Protein AF-A0A7Z2K5M5-F1 (afdb_monomer_lite)

pLDDT: mean 92.26, std 5.23, range [60.91, 98.12]

Secondary structure (DSSP, 8-state):
-TTHHHHHHHHHHHHHHHHTTTSHHHHHHHHHHHHHHHHHT-SSSHHHHHHHHHHHHHHHHHHS-SHHHHHHHHHHHHHHHHHHHH-

Structure (mmCIF, N/CA/C/O backbone):
data_AF-A0A7Z2K5M5-F1
#
_entry.id   AF-A0A7Z2K5M5-F1
#
loop_
_atom_site.group_PDB
_atom_site.id
_atom_site.type_symbol
_atom_site.label_atom_id
_atom_site.label_alt_id
_atom_site.label_comp_id
_atom_site.label_asym_id
_atom_site.label_entity_id
_atom_site.label_seq_id
_atom_site.pdbx_PDB_ins_code
_atom_site.Cartn_x
_atom_site.Cartn_y
_atom_site.Cartn_z
_atom_site.occupancy
_atom_site.B_iso_or_equiv
_atom_site.auth_seq_id
_atom_site.auth_comp_id
_atom_site.auth_asym_id
_atom_site.auth_atom_id
_atom_site.pdbx_PDB_model_num
ATOM 1 N N . MET A 1 1 ? 10.214 -10.256 -7.008 1.00 60.91 1 MET A N 1
ATOM 2 C CA . MET A 1 1 ? 9.406 -11.432 -7.408 1.00 60.91 1 MET A CA 1
ATOM 3 C C . MET A 1 1 ? 8.039 -10.937 -7.858 1.00 60.91 1 MET A C 1
ATOM 5 O O . MET A 1 1 ? 7.343 -10.353 -7.043 1.00 60.91 1 MET A O 1
ATOM 9 N N . LEU A 1 2 ? 7.661 -11.134 -9.128 1.00 75.56 2 LEU A N 1
ATOM 10 C CA . LEU A 1 2 ? 6.487 -10.493 -9.757 1.00 75.56 2 LEU A CA 1
ATOM 11 C C . LEU A 1 2 ? 5.175 -10.637 -8.970 1.00 75.56 2 LEU A C 1
ATOM 13 O O . LEU A 1 2 ? 4.454 -9.659 -8.846 1.00 75.56 2 LEU A O 1
ATOM 17 N N . ILE A 1 3 ? 4.885 -11.822 -8.423 1.00 78.50 3 ILE A N 1
ATOM 18 C CA . ILE A 1 3 ? 3.633 -12.101 -7.691 1.00 78.50 3 ILE A CA 1
ATOM 19 C C . ILE A 1 3 ? 3.868 -12.151 -6.178 1.00 78.50 3 ILE A C 1
ATOM 21 O O . ILE A 1 3 ? 3.111 -11.570 -5.408 1.00 78.50 3 ILE A O 1
ATOM 25 N N . ILE A 1 4 ? 4.938 -12.822 -5.743 1.00 88.38 4 ILE A N 1
ATOM 26 C CA . ILE A 1 4 ? 5.200 -13.055 -4.315 1.00 88.38 4 ILE A CA 1
ATOM 27 C C . ILE A 1 4 ? 5.468 -11.738 -3.578 1.00 88.38 4 ILE A C 1
ATOM 29 O O . ILE A 1 4 ? 4.968 -11.557 -2.471 1.00 88.38 4 ILE A O 1
ATOM 33 N N . THR A 1 5 ? 6.214 -10.811 -4.192 1.00 89.19 5 THR A N 1
ATOM 34 C CA . THR A 1 5 ? 6.542 -9.524 -3.562 1.00 89.19 5 THR A CA 1
ATOM 35 C C . THR A 1 5 ? 5.274 -8.686 -3.320 1.00 89.19 5 THR A C 1
ATOM 37 O O . THR A 1 5 ? 5.017 -8.378 -2.158 1.00 89.19 5 THR A O 1
ATOM 40 N N . PRO A 1 6 ? 4.406 -8.430 -4.326 1.00 90.19 6 PRO A N 1
ATOM 41 C CA . PRO A 1 6 ? 3.139 -7.727 -4.101 1.00 90.19 6 PRO A CA 1
ATOM 42 C C . PRO A 1 6 ? 2.228 -8.350 -3.046 1.00 90.19 6 PRO A C 1
ATOM 44 O O . PRO A 1 6 ? 1.621 -7.631 -2.257 1.00 90.19 6 PRO A O 1
ATOM 47 N N . VAL A 1 7 ? 2.117 -9.684 -3.024 1.00 94.00 7 VAL A N 1
ATOM 48 C CA . VAL A 1 7 ? 1.275 -10.390 -2.046 1.00 94.00 7 VAL A CA 1
ATOM 49 C C . VAL A 1 7 ? 1.801 -10.178 -0.630 1.00 94.00 7 VAL A C 1
ATOM 51 O O . VAL A 1 7 ? 1.026 -9.857 0.271 1.00 94.00 7 VAL A O 1
ATOM 54 N N . PHE A 1 8 ? 3.111 -10.342 -0.434 1.00 95.19 8 PHE A N 1
ATOM 55 C CA . PHE A 1 8 ? 3.734 -10.170 0.873 1.00 95.19 8 PHE A CA 1
ATOM 56 C C . PHE A 1 8 ? 3.620 -8.726 1.370 1.00 95.19 8 PHE A C 1
ATOM 58 O O . PHE A 1 8 ? 3.242 -8.503 2.517 1.00 95.19 8 PHE A O 1
ATOM 65 N N . GLU A 1 9 ? 3.885 -7.745 0.508 1.00 94.75 9 GLU A N 1
ATOM 66 C CA . GLU A 1 9 ? 3.788 -6.330 0.864 1.00 94.75 9 GLU A CA 1
ATOM 67 C C . GLU A 1 9 ? 2.352 -5.931 1.216 1.00 94.75 9 GLU A C 1
ATOM 69 O O . GLU A 1 9 ? 2.116 -5.350 2.276 1.00 94.75 9 GLU A O 1
ATOM 74 N N . GLU A 1 10 ? 1.360 -6.306 0.405 1.00 94.50 10 GLU A N 1
ATOM 75 C CA . GLU A 1 10 ? -0.036 -5.993 0.724 1.00 94.50 10 GLU A CA 1
ATOM 76 C C . GLU A 1 10 ? -0.491 -6.662 2.031 1.00 94.50 10 GLU A C 1
ATOM 78 O O . GLU A 1 10 ? -1.169 -6.027 2.839 1.00 94.50 10 GLU A O 1
ATOM 83 N N . LEU A 1 11 ? -0.067 -7.895 2.322 1.00 95.25 11 LEU A N 1
ATOM 84 C CA . LEU A 1 11 ? -0.329 -8.508 3.630 1.00 95.25 11 LEU A CA 1
ATOM 85 C C . LEU A 1 11 ? 0.336 -7.724 4.768 1.00 95.25 11 LEU A C 1
ATOM 87 O O . LEU A 1 11 ? -0.329 -7.377 5.747 1.00 95.25 11 LEU A O 1
ATOM 91 N N . MET A 1 12 ? 1.623 -7.404 4.627 1.00 95.62 12 MET A N 1
ATOM 92 C CA . MET A 1 12 ? 2.416 -6.725 5.651 1.00 95.62 12 MET A CA 1
ATOM 93 C C . MET A 1 12 ? 1.871 -5.332 5.987 1.00 95.62 12 MET A C 1
ATOM 95 O O . MET A 1 12 ? 1.872 -4.944 7.153 1.00 95.62 12 MET A O 1
ATOM 99 N N . PHE A 1 13 ? 1.367 -4.590 4.998 1.00 95.12 13 PHE A N 1
ATOM 100 C CA . PHE A 1 13 ? 0.878 -3.227 5.206 1.00 95.12 13 PHE A CA 1
ATOM 101 C C . PHE A 1 13 ? -0.629 -3.144 5.485 1.00 95.12 13 PHE A C 1
ATOM 103 O O . PHE A 1 13 ? -1.051 -2.286 6.266 1.00 95.12 13 PHE A O 1
ATOM 110 N N . ARG A 1 14 ? -1.470 -4.012 4.902 1.00 94.50 14 ARG A N 1
ATOM 111 C CA . ARG A 1 14 ? -2.934 -3.932 5.087 1.00 94.50 14 ARG A CA 1
ATOM 112 C C . ARG A 1 14 ? -3.430 -4.652 6.331 1.00 94.50 14 ARG A C 1
ATOM 114 O O . ARG A 1 14 ? -4.379 -4.166 6.944 1.00 94.50 14 ARG A O 1
ATOM 121 N N . VAL A 1 15 ? -2.792 -5.747 6.753 1.00 90.50 15 VAL A N 1
ATOM 122 C CA . VAL A 1 15 ? -3.208 -6.458 7.975 1.00 90.50 15 VAL A CA 1
ATOM 123 C C . VAL A 1 15 ? -3.093 -5.553 9.213 1.00 90.50 15 VAL A C 1
ATOM 125 O O . VAL A 1 15 ? -4.096 -5.411 9.914 1.00 90.50 15 VAL A O 1
ATOM 128 N N . PRO A 1 16 ? -1.983 -4.832 9.468 1.00 91.50 16 PRO A N 1
ATOM 129 C CA . PRO A 1 16 ? -1.922 -3.885 10.584 1.00 91.50 16 PRO A CA 1
ATOM 130 C C . PRO A 1 16 ? -2.863 -2.689 10.412 1.00 91.50 16 PRO A C 1
ATOM 132 O O . PRO A 1 16 ? -3.464 -2.228 11.380 1.00 91.50 16 PRO A O 1
ATOM 135 N N . LEU A 1 17 ? -3.037 -2.198 9.178 1.00 92.00 17 LEU A N 1
ATOM 136 C CA . LEU A 1 17 ? -3.960 -1.100 8.878 1.00 92.00 17 LEU A CA 1
ATOM 137 C C . LEU A 1 17 ? -5.419 -1.477 9.193 1.00 92.00 17 LEU A C 1
ATOM 139 O O . LEU A 1 17 ? -6.208 -0.615 9.587 1.00 92.00 17 LEU A O 1
ATOM 143 N N . SER A 1 18 ? -5.766 -2.762 9.069 1.00 91.56 18 SER A N 1
ATOM 144 C CA . SER A 1 18 ? -7.108 -3.286 9.341 1.00 91.56 18 SER A CA 1
ATOM 145 C C . SER A 1 18 ? -7.544 -3.096 10.798 1.00 91.56 18 SER A C 1
ATOM 147 O O . SER A 1 18 ? -8.698 -2.747 11.056 1.00 91.56 18 SER A O 1
ATOM 149 N N . ILE A 1 19 ? -6.599 -3.199 11.741 1.00 91.50 19 ILE A N 1
ATOM 150 C CA . ILE A 1 19 ? -6.816 -3.038 13.188 1.00 91.50 19 ILE A CA 1
ATOM 151 C C . ILE A 1 19 ? -7.387 -1.648 13.510 1.00 91.50 19 ILE A C 1
ATOM 153 O O . ILE A 1 19 ? -8.234 -1.491 14.390 1.00 91.50 19 ILE A O 1
ATOM 157 N N . TRP A 1 20 ? -6.975 -0.626 12.758 1.00 91.56 20 TRP A N 1
ATOM 158 C CA . TRP A 1 20 ? -7.306 0.775 13.030 1.00 91.56 20 TRP A CA 1
ATOM 159 C C . TRP A 1 20 ? -8.490 1.304 12.208 1.00 91.56 20 TRP A C 1
ATOM 161 O O . TRP A 1 20 ? -8.819 2.487 12.288 1.00 91.56 20 TRP A O 1
ATOM 171 N N . MET A 1 21 ? -9.174 0.450 11.437 1.00 86.12 21 MET A N 1
ATOM 172 C CA . MET A 1 21 ? -10.246 0.863 10.518 1.00 86.12 21 MET A CA 1
ATOM 173 C C . MET A 1 21 ? -11.475 1.477 11.197 1.00 86.12 21 MET A C 1
ATOM 175 O O . MET A 1 21 ? -12.183 2.265 10.565 1.00 86.12 21 MET A O 1
ATOM 179 N N . ASN A 1 22 ? -11.745 1.117 12.454 1.00 87.06 22 ASN A N 1
ATOM 180 C CA . ASN A 1 22 ? -12.982 1.486 13.152 1.00 87.06 22 ASN A CA 1
ATOM 181 C C . ASN A 1 22 ? -13.008 2.946 13.618 1.00 87.06 22 ASN A C 1
ATOM 183 O O . ASN A 1 22 ? -14.076 3.492 13.884 1.00 87.06 22 ASN A O 1
ATOM 187 N N . ARG A 1 23 ? -11.848 3.605 13.711 1.00 91.50 23 ARG A N 1
ATOM 188 C CA . ARG A 1 23 ? -11.750 5.001 14.143 1.00 91.50 23 ARG A CA 1
ATOM 189 C C . ARG A 1 23 ? -11.007 5.824 13.099 1.00 91.50 23 ARG A C 1
ATOM 191 O O . ARG A 1 23 ? -9.829 5.599 12.841 1.00 91.50 23 ARG A O 1
ATOM 198 N N . ARG A 1 24 ? -11.689 6.819 12.523 1.00 89.62 24 ARG A N 1
ATOM 199 C CA . ARG A 1 24 ? -11.185 7.610 11.386 1.00 89.62 24 ARG A CA 1
ATOM 200 C C . ARG A 1 24 ? -9.821 8.259 11.645 1.00 89.62 24 ARG A C 1
ATOM 202 O O . ARG A 1 24 ? -8.977 8.219 10.759 1.00 89.62 24 ARG A O 1
ATOM 209 N N . SER A 1 25 ? -9.606 8.842 12.825 1.00 90.38 25 SER A N 1
ATOM 210 C CA . SER A 1 25 ? -8.336 9.490 13.187 1.00 90.38 25 SER A CA 1
ATOM 211 C C . SER A 1 25 ? -7.169 8.499 13.217 1.00 90.38 25 SER A C 1
ATOM 213 O O . SER A 1 25 ? -6.140 8.747 12.593 1.00 90.38 25 SER A O 1
ATOM 215 N N . TYR A 1 26 ? -7.356 7.347 13.863 1.00 93.69 26 TYR A N 1
ATOM 216 C CA . TYR A 1 26 ? -6.347 6.288 13.929 1.00 93.69 26 TYR A CA 1
ATOM 217 C C . TYR A 1 26 ? -6.087 5.656 12.562 1.00 93.69 26 TYR A C 1
ATOM 219 O O . TYR A 1 26 ? -4.936 5.394 12.233 1.00 93.69 26 TYR A O 1
ATOM 227 N N . PHE A 1 27 ? -7.124 5.479 11.735 1.00 94.00 27 PHE A N 1
ATOM 228 C CA . PHE A 1 27 ? -6.947 5.016 10.360 1.00 94.00 27 PHE A CA 1
ATOM 229 C C . PHE A 1 27 ? -6.082 5.979 9.542 1.00 94.00 27 PHE A C 1
ATOM 231 O O . PHE A 1 27 ? -5.166 5.528 8.868 1.00 94.00 27 PHE A O 1
ATOM 238 N N . ILE A 1 28 ? -6.353 7.290 9.590 1.00 95.69 28 ILE A N 1
ATOM 239 C CA . ILE A 1 28 ? -5.572 8.278 8.826 1.00 95.69 28 ILE A CA 1
ATOM 240 C C . ILE A 1 28 ? -4.114 8.270 9.290 1.00 95.69 28 ILE A C 1
ATOM 242 O O . ILE A 1 28 ? -3.215 8.238 8.457 1.00 95.69 28 ILE A O 1
ATOM 246 N N . PHE A 1 29 ? -3.875 8.240 10.603 1.00 96.00 29 PHE A N 1
ATOM 247 C CA . PHE A 1 29 ? -2.518 8.155 11.138 1.00 96.00 29 PHE A CA 1
ATOM 248 C C . PHE A 1 29 ? -1.801 6.871 10.686 1.00 96.00 29 PHE A C 1
ATOM 250 O O . PHE A 1 29 ? -0.706 6.940 10.133 1.00 96.00 29 PHE A O 1
ATOM 257 N N . ALA A 1 30 ? -2.442 5.707 10.837 1.00 95.81 30 ALA A N 1
ATOM 258 C CA . ALA A 1 30 ? -1.889 4.424 10.406 1.00 95.81 30 ALA A CA 1
ATOM 259 C C . ALA A 1 30 ? -1.650 4.371 8.887 1.00 95.81 30 ALA A C 1
ATOM 261 O O . ALA A 1 30 ? -0.639 3.828 8.443 1.00 95.81 30 ALA A O 1
ATOM 262 N N . LEU A 1 31 ? -2.539 4.965 8.087 1.00 97.44 31 LEU A N 1
ATOM 263 C CA . LEU A 1 31 ? -2.392 5.086 6.638 1.00 97.44 31 LEU A CA 1
ATOM 264 C C . LEU A 1 31 ? -1.147 5.898 6.282 1.00 97.44 31 LEU A C 1
ATOM 266 O O . LEU A 1 31 ? -0.341 5.440 5.480 1.00 97.44 31 LEU A O 1
ATOM 270 N N . LEU A 1 32 ? -0.967 7.075 6.884 1.00 97.75 32 LEU A N 1
ATOM 271 C CA . LEU A 1 32 ? 0.185 7.930 6.595 1.00 97.75 32 LEU A CA 1
ATOM 272 C C . LEU A 1 32 ? 1.498 7.253 6.995 1.00 97.75 32 LEU A C 1
ATOM 274 O O . LEU A 1 32 ? 2.414 7.186 6.182 1.00 97.75 32 LEU A O 1
ATOM 278 N N . VAL A 1 33 ? 1.569 6.686 8.203 1.00 97.19 33 VAL A N 1
ATOM 279 C CA . VAL A 1 33 ? 2.773 5.992 8.684 1.00 97.19 33 VAL A CA 1
ATOM 280 C C . VAL A 1 33 ? 3.105 4.788 7.801 1.00 97.19 33 VAL A C 1
ATOM 282 O O . VAL A 1 33 ? 4.235 4.670 7.333 1.00 97.19 33 VAL A O 1
ATOM 285 N N . SER A 1 34 ? 2.127 3.921 7.518 1.00 96.50 34 SER A N 1
ATOM 286 C CA . SER A 1 34 ? 2.344 2.754 6.651 1.00 96.50 34 SER A CA 1
ATOM 287 C C . SER A 1 34 ? 2.761 3.149 5.234 1.00 96.50 34 SER A C 1
ATOM 289 O O . SER A 1 34 ? 3.640 2.508 4.668 1.00 96.50 34 SER A O 1
ATOM 291 N N . SER A 1 35 ? 2.199 4.228 4.683 1.00 97.62 35 SER A N 1
ATOM 292 C CA . SER A 1 35 ? 2.546 4.713 3.341 1.00 97.62 35 SER A CA 1
ATOM 293 C C . SER A 1 35 ? 3.948 5.311 3.281 1.00 97.62 35 SER A C 1
ATOM 295 O O . SER A 1 35 ? 4.661 5.080 2.311 1.00 97.62 35 SER A O 1
ATOM 297 N N . ILE A 1 36 ? 4.369 6.042 4.318 1.00 98.12 36 ILE A N 1
ATOM 298 C CA . ILE A 1 36 ?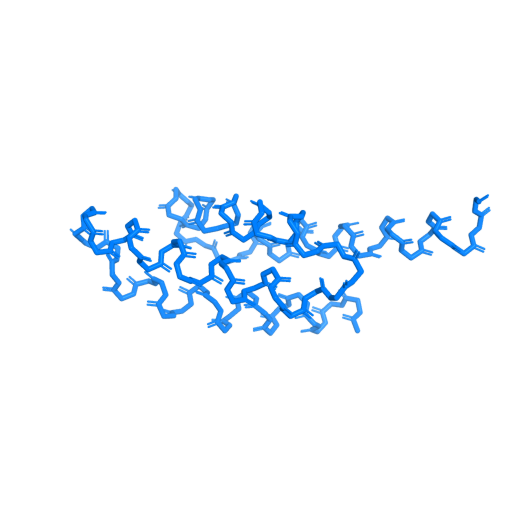 5.735 6.572 4.420 1.00 98.12 36 ILE A CA 1
ATOM 299 C C . ILE A 1 36 ? 6.740 5.423 4.480 1.00 98.12 36 ILE A C 1
ATOM 301 O O . ILE A 1 36 ? 7.687 5.412 3.700 1.00 98.12 36 ILE A O 1
ATOM 305 N N . ILE A 1 37 ? 6.508 4.430 5.345 1.00 97.50 37 ILE A N 1
ATOM 306 C CA . ILE A 1 37 ? 7.377 3.248 5.450 1.00 97.50 37 ILE A CA 1
ATOM 307 C C . ILE A 1 37 ? 7.434 2.513 4.107 1.00 97.50 37 ILE A C 1
ATOM 309 O O . ILE A 1 37 ? 8.522 2.196 3.634 1.00 97.50 37 ILE A O 1
ATOM 313 N N . PHE A 1 38 ? 6.281 2.298 3.468 1.00 96.31 38 PHE A N 1
ATOM 314 C CA . PHE A 1 38 ? 6.206 1.671 2.153 1.00 96.31 38 PHE A CA 1
ATOM 315 C C . PHE A 1 38 ? 7.043 2.437 1.116 1.00 96.31 38 PHE A C 1
ATOM 317 O O . PHE A 1 38 ? 7.876 1.838 0.443 1.00 96.31 38 PHE A O 1
ATOM 324 N N . GLY A 1 39 ? 6.899 3.762 1.027 1.00 96.38 39 GLY A N 1
ATOM 325 C CA . GLY A 1 39 ? 7.703 4.582 0.119 1.00 96.38 39 GLY A CA 1
ATOM 326 C C . GLY A 1 39 ? 9.201 4.540 0.421 1.00 96.38 39 GLY A C 1
ATOM 327 O O . GLY A 1 39 ? 10.003 4.409 -0.49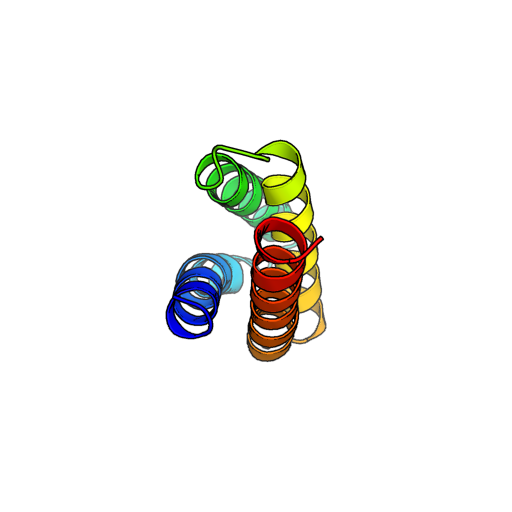5 1.00 96.38 39 GLY A O 1
ATOM 328 N N . MET A 1 40 ? 9.598 4.562 1.695 1.00 96.56 40 MET A N 1
ATOM 329 C CA . MET A 1 40 ? 11.009 4.464 2.094 1.00 96.56 40 MET A CA 1
ATOM 330 C C . MET A 1 40 ? 11.654 3.119 1.730 1.00 96.56 40 MET A C 1
ATOM 332 O O . MET A 1 40 ? 12.868 3.066 1.552 1.00 96.56 40 MET A O 1
ATOM 336 N N . MET A 1 41 ? 10.868 2.047 1.588 1.00 94.44 41 MET A N 1
ATOM 337 C CA . MET A 1 41 ? 11.361 0.750 1.104 1.00 94.44 41 MET A CA 1
ATOM 338 C C . MET A 1 41 ? 11.625 0.723 -0.413 1.00 94.44 41 MET A C 1
ATOM 340 O O . MET A 1 41 ? 12.238 -0.222 -0.900 1.00 94.44 41 MET A O 1
ATOM 344 N N . HIS A 1 42 ? 11.207 1.755 -1.154 1.00 91.50 42 HIS A N 1
ATOM 345 C CA . HIS A 1 42 ? 11.372 1.872 -2.603 1.00 91.50 42 HIS A CA 1
ATOM 346 C C . HIS A 1 42 ? 12.382 2.980 -2.936 1.00 91.50 42 HIS A C 1
ATOM 348 O O . HIS A 1 42 ? 12.008 4.126 -3.181 1.00 91.50 42 HIS A O 1
ATOM 354 N N . SER A 1 43 ? 13.674 2.637 -2.947 1.00 89.31 43 SER A N 1
ATOM 355 C CA . SER A 1 43 ? 14.789 3.597 -3.042 1.00 89.31 43 SER A CA 1
ATOM 356 C C . SER A 1 43 ? 14.806 4.449 -4.313 1.00 89.31 43 SER A C 1
ATOM 358 O O . SER A 1 43 ? 15.188 5.613 -4.253 1.00 89.31 43 SER A O 1
ATOM 360 N N . GLU A 1 44 ? 14.391 3.885 -5.446 1.00 88.50 44 GLU A N 1
ATOM 361 C CA . GLU A 1 44 ? 14.392 4.568 -6.749 1.00 88.50 44 GLU A CA 1
ATOM 362 C C . GLU A 1 44 ? 13.359 5.706 -6.797 1.00 88.50 44 GLU A C 1
ATOM 364 O O . GLU A 1 44 ? 13.644 6.814 -7.248 1.00 88.50 44 GLU A O 1
ATOM 369 N N . TYR A 1 45 ? 12.148 5.445 -6.293 1.00 90.19 45 TYR A N 1
ATOM 370 C CA . TYR A 1 45 ? 11.007 6.358 -6.401 1.00 90.19 45 TYR A CA 1
ATOM 371 C C . TYR A 1 45 ? 10.220 6.443 -5.084 1.00 90.19 45 TYR A C 1
ATOM 373 O O . TYR A 1 45 ? 9.043 6.069 -5.034 1.00 90.19 45 TYR A O 1
ATOM 381 N N . PRO A 1 46 ? 10.822 6.969 -4.003 1.00 94.12 46 PRO A N 1
ATOM 382 C CA . PRO A 1 46 ? 10.228 6.902 -2.671 1.00 94.12 46 PRO A CA 1
ATOM 383 C C . PRO A 1 46 ? 8.927 7.700 -2.569 1.00 94.12 46 PRO A C 1
ATOM 385 O O . PRO A 1 46 ? 7.948 7.216 -2.006 1.00 94.12 46 PRO A O 1
ATOM 388 N N . LEU A 1 47 ? 8.869 8.895 -3.173 1.00 95.56 47 LEU A N 1
ATOM 389 C CA . LEU A 1 47 ? 7.653 9.719 -3.205 1.00 95.56 47 LEU A CA 1
ATOM 390 C C . LEU A 1 47 ? 6.502 9.016 -3.932 1.00 95.56 47 LEU A C 1
ATOM 392 O O . LEU A 1 47 ? 5.365 9.044 -3.462 1.00 95.56 47 LEU A O 1
ATOM 396 N N . PHE A 1 48 ? 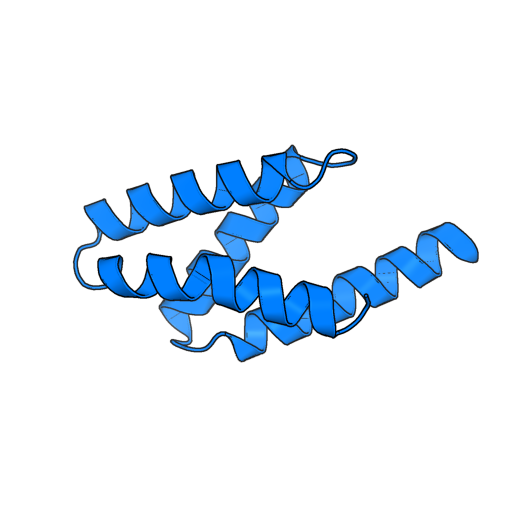6.799 8.357 -5.053 1.00 93.38 48 PHE A N 1
ATOM 397 C CA . PHE A 1 48 ? 5.806 7.585 -5.793 1.00 93.38 48 PHE A CA 1
ATOM 398 C C . PHE A 1 48 ? 5.322 6.381 -4.978 1.00 93.38 48 PHE A C 1
ATOM 400 O O . PHE A 1 48 ? 4.119 6.135 -4.903 1.00 93.38 48 PHE A O 1
ATOM 407 N N . GLY A 1 49 ? 6.238 5.701 -4.281 1.00 94.81 49 GLY A N 1
ATOM 408 C CA . GLY A 1 49 ? 5.901 4.653 -3.323 1.00 94.81 49 GLY A CA 1
ATOM 409 C C . GLY A 1 49 ? 4.950 5.150 -2.230 1.00 94.81 49 GLY A C 1
ATOM 410 O O . GLY A 1 49 ? 3.925 4.517 -1.994 1.00 94.81 49 GLY A O 1
ATOM 411 N N . VAL A 1 50 ? 5.197 6.318 -1.619 1.00 97.38 50 VAL A N 1
ATOM 412 C CA . VAL A 1 50 ? 4.272 6.896 -0.620 1.00 97.38 50 VAL A CA 1
ATOM 413 C C . VAL A 1 50 ? 2.876 7.109 -1.208 1.00 97.38 50 VAL A C 1
ATOM 415 O O . VAL A 1 50 ? 1.882 6.747 -0.576 1.00 97.38 50 VAL A O 1
ATOM 418 N N . ILE A 1 51 ? 2.784 7.657 -2.422 1.00 96.25 51 ILE A N 1
ATOM 419 C CA . ILE A 1 51 ? 1.499 7.882 -3.098 1.00 96.25 51 ILE A CA 1
ATOM 420 C C . ILE A 1 51 ? 0.769 6.551 -3.326 1.00 96.25 51 ILE A C 1
ATOM 422 O O . ILE A 1 51 ? -0.411 6.443 -2.987 1.00 96.25 51 ILE A O 1
ATOM 426 N N . LEU A 1 52 ? 1.460 5.524 -3.830 1.00 94.12 52 LEU A N 1
ATOM 427 C CA . LEU A 1 52 ? 0.884 4.188 -4.005 1.00 94.12 52 LEU A CA 1
ATOM 428 C C . LEU A 1 52 ? 0.432 3.575 -2.677 1.00 94.12 52 LEU A C 1
ATOM 430 O O . LEU A 1 52 ? -0.678 3.053 -2.595 1.00 94.12 52 LEU A O 1
ATOM 434 N N . GLY A 1 53 ? 1.232 3.705 -1.617 1.00 96.12 53 GLY A N 1
ATOM 435 C CA . GLY A 1 53 ? 0.877 3.246 -0.276 1.00 96.12 53 GLY A CA 1
ATOM 436 C C . GLY A 1 53 ? -0.435 3.861 0.224 1.00 96.12 53 GLY A C 1
ATOM 437 O O . GLY A 1 53 ? -1.290 3.139 0.752 1.00 96.12 53 GLY A O 1
ATOM 438 N N . ILE A 1 54 ? -0.634 5.164 -0.022 1.00 97.44 54 ILE A N 1
ATOM 439 C CA . ILE A 1 54 ? -1.875 5.877 0.311 1.00 97.44 54 ILE A CA 1
ATOM 440 C C . ILE A 1 54 ? -3.035 5.326 -0.520 1.00 97.44 54 ILE A C 1
ATOM 442 O O . ILE A 1 54 ? -4.081 4.984 0.037 1.00 97.44 54 ILE A O 1
ATOM 446 N N . VAL A 1 55 ? -2.859 5.218 -1.841 1.00 95.75 55 VAL A N 1
ATOM 447 C CA . VAL A 1 55 ? -3.892 4.727 -2.766 1.00 95.75 55 VAL A CA 1
ATOM 448 C C . VAL A 1 55 ? -4.337 3.321 -2.375 1.00 95.75 55 VAL A C 1
ATOM 450 O O . VAL A 1 55 ? -5.528 3.089 -2.172 1.00 95.75 55 VAL A O 1
ATOM 453 N N . PHE A 1 56 ? -3.402 2.394 -2.188 1.00 95.12 56 PHE A N 1
ATOM 454 C CA . PHE A 1 56 ? -3.703 1.020 -1.803 1.00 95.12 56 PHE A CA 1
ATOM 455 C C . PHE A 1 56 ? -4.368 0.936 -0.426 1.00 95.12 56 PHE A C 1
ATOM 457 O O . PHE A 1 56 ? -5.329 0.187 -0.253 1.00 95.12 56 PHE A O 1
ATOM 464 N N . GLY A 1 57 ? -3.938 1.742 0.548 1.00 95.62 57 GLY A N 1
ATOM 465 C CA . GLY A 1 57 ? -4.589 1.795 1.857 1.00 95.62 57 GLY A CA 1
ATOM 466 C C . GLY A 1 57 ? -6.023 2.342 1.802 1.00 95.62 57 GLY A C 1
ATOM 467 O O . GLY A 1 57 ? -6.902 1.848 2.514 1.00 95.62 57 GLY A O 1
ATOM 468 N N . ILE A 1 58 ? -6.300 3.314 0.925 1.00 95.56 58 ILE A N 1
ATOM 469 C CA . ILE A 1 58 ? -7.659 3.814 0.664 1.00 95.56 58 ILE A CA 1
ATOM 470 C C . ILE A 1 58 ? -8.504 2.739 -0.025 1.00 95.56 58 ILE A C 1
ATOM 472 O O . ILE A 1 58 ? -9.615 2.460 0.427 1.00 95.56 58 ILE A O 1
ATOM 476 N N . VAL A 1 59 ? -7.978 2.098 -1.072 1.00 94.94 59 VAL A N 1
ATOM 477 C CA . VAL A 1 59 ? -8.655 1.005 -1.786 1.00 94.94 59 VAL A CA 1
ATOM 478 C C . VAL A 1 59 ? -8.990 -0.132 -0.827 1.00 94.94 59 VAL A C 1
ATOM 480 O O . VAL A 1 59 ? -10.126 -0.606 -0.814 1.00 94.94 59 VAL A O 1
ATOM 483 N N . TYR A 1 60 ? -8.060 -0.514 0.047 1.00 95.12 60 TYR A N 1
ATOM 484 C CA . TYR A 1 60 ? -8.303 -1.501 1.094 1.00 95.12 60 TYR A CA 1
ATOM 485 C C . TYR A 1 60 ? -9.429 -1.069 2.041 1.00 95.12 60 TYR A C 1
ATOM 487 O O . TYR A 1 60 ? -10.301 -1.867 2.387 1.00 95.12 60 TYR A O 1
ATOM 495 N N . ARG A 1 61 ? -9.474 0.211 2.433 1.00 94.25 61 ARG A N 1
ATOM 496 C CA . ARG A 1 61 ? -10.548 0.721 3.295 1.00 94.25 61 ARG A CA 1
ATOM 497 C C . ARG A 1 61 ? -11.925 0.639 2.649 1.00 94.25 61 ARG A C 1
ATOM 499 O O . ARG A 1 61 ? -12.883 0.322 3.357 1.00 94.25 61 ARG A O 1
ATOM 506 N N . LEU A 1 62 ? -12.009 0.933 1.355 1.00 94.06 62 LEU A N 1
ATOM 507 C CA . LEU A 1 62 ? -13.254 0.929 0.590 1.00 94.06 62 LEU A CA 1
ATOM 508 C C . LEU A 1 62 ? -13.726 -0.491 0.262 1.00 94.06 62 LEU A C 1
ATOM 510 O O . LEU A 1 62 ? -14.906 -0.789 0.397 1.00 94.06 62 LEU A O 1
ATOM 514 N N . THR A 1 63 ? -12.805 -1.367 -0.138 1.00 94.56 63 THR A N 1
ATOM 515 C CA . THR A 1 63 ? -13.124 -2.717 -0.634 1.00 94.56 63 THR A CA 1
ATOM 516 C C . THR A 1 63 ? -13.105 -3.790 0.449 1.00 94.56 63 THR A C 1
ATOM 518 O O . THR A 1 63 ? -13.638 -4.875 0.237 1.00 94.56 63 THR A O 1
ATOM 521 N N . LYS A 1 64 ? -12.466 -3.516 1.596 1.00 93.06 64 LYS A N 1
ATOM 522 C CA . LYS A 1 64 ? -12.179 -4.497 2.657 1.00 93.06 64 LYS A CA 1
ATOM 523 C C . LYS A 1 64 ? -11.420 -5.732 2.152 1.00 93.06 64 LYS A C 1
ATOM 525 O O . LYS A 1 64 ? -11.485 -6.791 2.767 1.00 93.06 64 LYS A O 1
ATOM 530 N N . SER A 1 65 ? -10.686 -5.593 1.048 1.00 93.94 65 SER A N 1
ATOM 531 C CA . SER A 1 65 ? -9.970 -6.682 0.390 1.00 93.94 65 SER A CA 1
ATOM 532 C C . SER A 1 65 ? -8.560 -6.252 0.005 1.00 93.94 65 SER A C 1
ATOM 534 O O . SER A 1 65 ? -8.345 -5.130 -0.449 1.00 93.94 65 SER A O 1
ATOM 536 N N . ILE A 1 66 ? -7.597 -7.159 0.173 1.00 94.62 66 ILE A N 1
ATOM 537 C CA . ILE A 1 66 ? -6.212 -6.975 -0.292 1.00 94.62 66 ILE A CA 1
ATOM 538 C C . ILE A 1 66 ? -6.052 -7.321 -1.778 1.00 94.62 66 ILE A C 1
ATOM 540 O O . ILE A 1 66 ? -5.089 -6.901 -2.411 1.00 94.62 66 ILE A O 1
ATOM 544 N N . VAL A 1 67 ? -7.007 -8.059 -2.356 1.00 94.81 67 VAL A N 1
ATOM 545 C CA . VAL A 1 67 ? -6.934 -8.561 -3.737 1.00 94.81 67 VAL A CA 1
ATOM 546 C C . VAL A 1 67 ? -6.800 -7.430 -4.768 1.00 94.81 67 VAL A C 1
ATOM 548 O O . VAL A 1 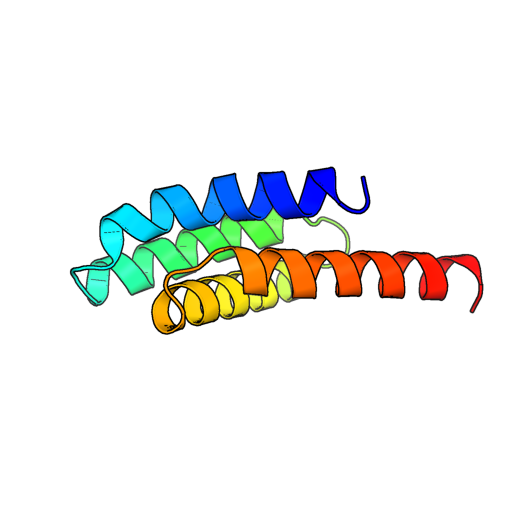67 ? -5.928 -7.542 -5.627 1.00 94.81 67 VAL A O 1
ATOM 551 N N . PRO A 1 68 ? -7.564 -6.319 -4.694 1.00 93.00 68 PRO A N 1
ATOM 552 C CA . PRO A 1 68 ? -7.394 -5.211 -5.633 1.00 93.00 68 PRO A CA 1
ATOM 553 C C . PRO A 1 68 ? -5.992 -4.592 -5.573 1.00 93.00 68 PRO A C 1
ATOM 555 O O . PRO A 1 68 ? -5.414 -4.303 -6.616 1.00 93.00 68 PRO A O 1
ATOM 558 N N . GLY A 1 69 ? -5.434 -4.439 -4.365 1.00 91.69 69 GLY A N 1
ATOM 559 C CA . GLY A 1 69 ? -4.065 -3.957 -4.168 1.00 91.69 69 GLY A CA 1
ATOM 560 C C . GLY A 1 69 ? -3.053 -4.891 -4.825 1.00 91.69 69 GLY A C 1
ATOM 561 O O . GLY A 1 69 ? -2.264 -4.449 -5.651 1.00 91.69 69 GLY A O 1
ATOM 562 N N . ILE A 1 70 ? -3.157 -6.198 -4.559 1.00 94.06 70 ILE A N 1
ATOM 563 C CA . ILE A 1 70 ? -2.279 -7.222 -5.147 1.00 94.06 70 ILE A CA 1
ATOM 564 C C . ILE A 1 70 ? -2.316 -7.173 -6.678 1.00 94.06 70 ILE A C 1
ATOM 566 O O . ILE A 1 70 ? -1.261 -7.201 -7.308 1.00 94.06 70 ILE A O 1
ATOM 570 N N . ILE A 1 71 ? -3.507 -7.078 -7.280 1.00 93.25 71 ILE A N 1
ATOM 571 C CA . ILE A 1 71 ? -3.663 -7.033 -8.741 1.00 93.25 71 ILE A CA 1
ATOM 572 C C . ILE A 1 71 ? -2.984 -5.791 -9.318 1.00 93.25 71 ILE A C 1
ATOM 574 O O . ILE A 1 71 ? -2.167 -5.915 -10.227 1.00 93.25 71 ILE A O 1
ATOM 578 N N . VAL A 1 72 ? -3.288 -4.600 -8.793 1.00 90.56 72 VAL A N 1
ATOM 579 C CA . VAL A 1 72 ? -2.704 -3.348 -9.304 1.00 90.56 72 VAL A CA 1
ATOM 580 C C . VAL A 1 72 ? -1.185 -3.362 -9.157 1.00 90.56 72 VAL A C 1
ATOM 582 O O . VAL A 1 72 ? -0.465 -2.953 -10.064 1.00 90.56 72 VAL A O 1
ATOM 585 N N . HIS A 1 73 ? -0.693 -3.880 -8.040 1.00 90.44 73 HIS A N 1
ATOM 586 C CA . HIS A 1 73 ? 0.725 -3.891 -7.732 1.00 90.44 73 HIS A CA 1
ATOM 587 C C . HIS A 1 73 ? 1.497 -4.920 -8.577 1.00 90.44 73 HIS A C 1
ATOM 589 O O . HIS A 1 73 ? 2.583 -4.632 -9.081 1.00 90.44 73 HIS A O 1
ATOM 595 N N . PHE A 1 74 ? 0.892 -6.081 -8.848 1.00 92.75 74 PHE A N 1
ATOM 596 C CA . PHE A 1 74 ? 1.381 -7.034 -9.845 1.00 92.75 74 PHE A CA 1
ATOM 597 C C . PHE A 1 74 ? 1.443 -6.414 -11.248 1.00 92.75 74 PHE A C 1
ATOM 599 O O . PHE A 1 74 ? 2.467 -6.529 -11.921 1.00 92.75 74 PHE A O 1
ATOM 606 N N . LEU A 1 75 ? 0.374 -5.735 -11.682 1.00 91.38 75 LEU A N 1
ATOM 607 C CA . LEU A 1 75 ? 0.321 -5.086 -12.995 1.00 91.38 75 LEU A CA 1
ATOM 608 C C . LEU A 1 75 ? 1.379 -3.987 -13.128 1.00 91.38 75 LEU A C 1
ATOM 610 O O . LEU A 1 75 ? 2.023 -3.891 -14.169 1.00 91.38 75 LEU A O 1
ATOM 614 N N . TRP A 1 76 ? 1.601 -3.201 -12.071 1.00 88.44 76 TRP A N 1
ATOM 615 C CA . TRP A 1 76 ? 2.662 -2.196 -12.036 1.00 88.44 76 TRP A CA 1
ATOM 616 C C . TRP A 1 76 ? 4.048 -2.824 -12.191 1.00 88.44 76 TRP A C 1
ATOM 618 O O . TRP A 1 76 ? 4.840 -2.372 -13.014 1.00 88.44 76 TRP A O 1
ATOM 628 N N . ASN A 1 77 ? 4.327 -3.904 -11.459 1.00 89.12 77 ASN A N 1
ATOM 629 C CA . ASN A 1 77 ? 5.600 -4.612 -11.574 1.00 89.12 77 ASN A CA 1
ATOM 630 C C . ASN A 1 77 ? 5.799 -5.222 -12.964 1.00 89.12 77 ASN A C 1
ATOM 632 O O . ASN A 1 77 ? 6.908 -5.182 -13.491 1.00 89.12 77 ASN A O 1
ATOM 636 N N . LEU A 1 78 ? 4.736 -5.759 -13.571 1.00 91.06 78 LEU A N 1
ATOM 637 C CA . LEU A 1 78 ? 4.777 -6.283 -14.934 1.00 91.06 78 LEU A CA 1
ATOM 638 C C . LEU A 1 78 ? 5.065 -5.174 -15.955 1.00 91.06 78 LEU A C 1
ATOM 640 O O . LEU A 1 78 ? 5.931 -5.345 -16.811 1.00 91.06 78 LEU A O 1
ATOM 644 N N . PHE A 1 79 ? 4.378 -4.034 -15.837 1.00 90.50 79 PHE A N 1
ATOM 645 C CA . PHE A 1 79 ? 4.597 -2.866 -16.688 1.00 90.50 79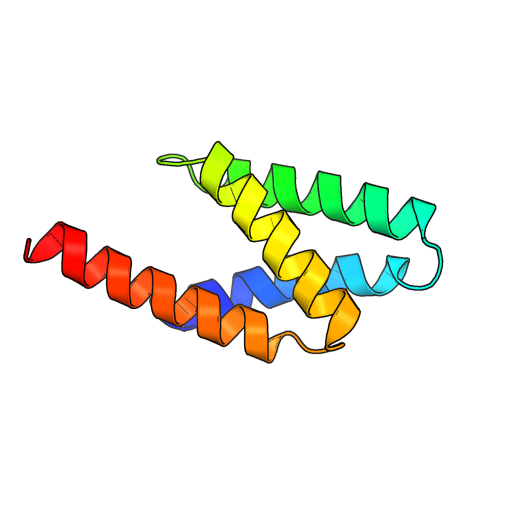 PHE A CA 1
ATOM 646 C C . PHE A 1 79 ? 6.021 -2.324 -16.544 1.00 90.50 79 PHE A C 1
ATOM 648 O O . PHE A 1 79 ? 6.701 -2.144 -17.546 1.00 90.50 79 PHE A O 1
ATOM 655 N N . SER A 1 80 ? 6.482 -2.118 -15.310 1.00 86.38 80 SER A N 1
ATOM 656 C CA . SER A 1 80 ? 7.826 -1.625 -15.000 1.00 86.38 80 SER A CA 1
ATOM 657 C C . SER A 1 80 ? 8.903 -2.552 -15.566 1.00 86.38 80 SER A C 1
ATOM 659 O O . SER A 1 80 ? 9.794 -2.104 -16.284 1.00 86.38 80 SER A O 1
ATOM 661 N N . LEU A 1 81 ? 8.777 -3.865 -15.336 1.00 88.75 81 LEU A N 1
ATOM 662 C CA . LEU A 1 81 ? 9.703 -4.852 -15.886 1.00 88.75 81 LEU A CA 1
ATOM 663 C C . LEU A 1 81 ? 9.755 -4.778 -17.414 1.00 88.75 81 LEU A C 1
ATOM 665 O O . LEU A 1 81 ? 10.841 -4.781 -17.981 1.00 88.75 81 LEU A O 1
ATOM 669 N N . TYR A 1 82 ? 8.604 -4.711 -18.082 1.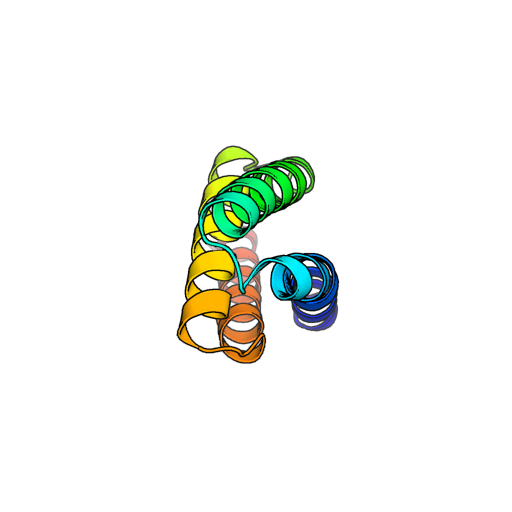00 92.12 82 TYR A N 1
ATOM 670 C CA . TYR A 1 82 ? 8.573 -4.619 -19.537 1.00 92.12 82 TYR A CA 1
ATOM 671 C C . TYR A 1 82 ? 9.176 -3.299 -20.040 1.00 92.12 82 TYR A C 1
ATOM 673 O O . TYR A 1 82 ? 10.057 -3.317 -20.895 1.00 92.12 82 TYR A O 1
ATOM 681 N N . TYR A 1 83 ? 8.747 -2.170 -19.474 1.00 90.06 83 TYR A N 1
ATOM 682 C CA . TYR A 1 83 ? 9.181 -0.836 -19.876 1.00 90.06 83 TYR A CA 1
ATOM 683 C C . TYR A 1 83 ? 10.697 -0.685 -19.744 1.00 90.06 83 TYR A C 1
ATOM 685 O O . TYR A 1 83 ? 11.356 -0.410 -20.730 1.00 90.06 83 TYR A O 1
ATOM 693 N N . PHE A 1 84 ? 11.273 -0.965 -18.573 1.00 85.88 84 PHE A N 1
ATOM 694 C CA . PHE A 1 84 ? 12.703 -0.740 -18.338 1.00 85.88 84 PHE A CA 1
ATOM 695 C C . PHE A 1 84 ? 13.643 -1.746 -19.022 1.00 85.88 84 PHE A C 1
ATOM 697 O O . PHE A 1 84 ? 14.850 -1.518 -19.031 1.00 85.88 84 PHE A O 1
ATOM 704 N N . ASN A 1 85 ? 13.137 -2.867 -19.553 1.00 89.81 85 ASN A N 1
ATOM 705 C CA . ASN A 1 85 ? 13.976 -3.873 -20.222 1.00 89.81 85 ASN A CA 1
ATOM 706 C C . ASN A 1 85 ? 13.844 -3.877 -21.749 1.00 89.81 85 ASN A C 1
ATOM 708 O O . ASN A 1 85 ? 14.731 -4.403 -22.417 1.00 89.81 85 ASN A O 1
ATOM 712 N N . TYR A 1 86 ? 12.752 -3.345 -22.304 1.00 88.75 86 TYR A N 1
ATOM 713 C CA . TYR A 1 86 ? 12.441 -3.485 -23.732 1.00 88.75 86 TYR A CA 1
ATOM 714 C C . TYR A 1 86 ? 12.102 -2.169 -24.444 1.00 88.75 86 TYR A C 1
ATOM 716 O O . TYR A 1 86 ? 11.987 -2.183 -25.671 1.00 88.75 86 TYR A O 1
ATOM 724 N N . ILE A 1 87 ? 11.928 -1.061 -23.716 1.00 82.44 87 ILE A N 1
ATOM 725 C CA . ILE A 1 87 ? 11.681 0.285 -24.258 1.00 82.44 87 ILE A CA 1
ATOM 726 C C . ILE A 1 87 ? 12.790 1.213 -23.767 1.00 82.44 87 ILE A C 1
ATOM 728 O O . ILE A 1 87 ? 13.351 1.932 -24.622 1.00 82.44 87 ILE A O 1
#

Sequence (87 aa):
MLIITPVFEELMFRVPLSIWMNRRSYFIFALLVSSIIFGMMHSEYPLFGVILGIVFGIVYRLTKSIVPGIIVHFLWNLFSLYYFNYI

Radius of gyration: 13.13 Å; chains: 1; bounding box: 28×23×38 Å

Foldseek 3Di:
DLQPVQVVLLCVLQVVLVVQLVDPVSNVVSQQVSLQVQLVVVVVGSVVSSVLSNVQSVVCSVVVDSVVSSVVSSVVSVCVVCVVPPD